Protein AF-A0A945VCP9-F1 (afdb_monomer)

Solvent-accessible surface area (backbone atoms only — not comparable to full-atom values): 5228 Å² total; per-residue (Å²): 108,50,78,50,72,48,72,64,101,57,91,78,54,58,67,59,53,50,53,53,50,43,54,35,20,75,46,94,31,52,77,38,32,43,72,37,77,67,95,74,57,78,74,77,36,59,78,34,62,33,61,31,33,35,33,54,82,66,42,46,59,48,98,86,52,44,34,34,46,31,31,42,45,24,79,61,45,7,48,54,49,49,53,53,55,50,48,28,61,76,67,74,100

Structure (mmCIF, N/CA/C/O backbone):
data_AF-A0A945VCP9-F1
#
_entry.id   AF-A0A945VCP9-F1
#
loop_
_atom_site.group_PDB
_atom_site.id
_atom_site.type_symbol
_atom_site.label_atom_id
_atom_site.label_alt_id
_atom_site.label_comp_id
_atom_site.label_asym_id
_atom_site.label_entity_id
_atom_site.label_seq_id
_atom_site.pdbx_PDB_ins_code
_atom_site.Cartn_x
_atom_site.Cartn_y
_atom_site.Cartn_z
_atom_site.occupancy
_atom_site.B_iso_or_equiv
_atom_site.auth_seq_id
_atom_site.auth_comp_id
_atom_site.auth_asym_id
_atom_site.auth_atom_id
_atom_site.pdbx_PDB_model_num
ATOM 1 N N . LEU A 1 1 ? -0.498 9.398 -1.394 1.00 94.12 1 LEU A N 1
ATOM 2 C CA . LEU A 1 1 ? -1.419 8.652 -0.509 1.00 94.12 1 LEU A CA 1
ATOM 3 C C . LEU A 1 1 ? -2.698 8.380 -1.270 1.00 94.12 1 LEU A C 1
ATOM 5 O O . LEU A 1 1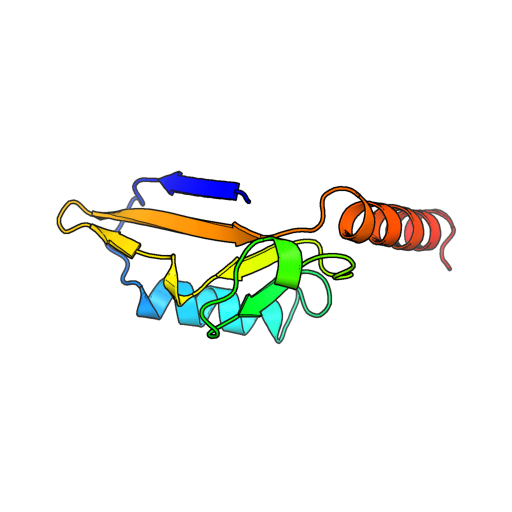 ? -3.208 9.289 -1.912 1.00 94.12 1 LEU A O 1
ATOM 9 N N . VAL A 1 2 ? -3.185 7.150 -1.190 1.00 97.56 2 VAL A N 1
ATOM 10 C CA . VAL A 1 2 ? -4.539 6.762 -1.583 1.00 97.56 2 VAL A CA 1
ATOM 11 C C . VAL A 1 2 ? -5.304 6.375 -0.323 1.00 97.56 2 VAL A C 1
ATOM 13 O O . VAL A 1 2 ? -4.771 5.694 0.555 1.00 97.56 2 VAL A O 1
ATOM 16 N N . ASP A 1 3 ? -6.551 6.822 -0.272 1.00 97.44 3 ASP A N 1
ATOM 17 C CA . ASP A 1 3 ? -7.545 6.471 0.731 1.00 97.44 3 ASP A CA 1
ATOM 18 C C . ASP A 1 3 ? -8.693 5.755 0.013 1.00 97.44 3 ASP A C 1
ATOM 20 O O . ASP A 1 3 ? -9.449 6.374 -0.740 1.00 97.44 3 ASP A O 1
ATOM 24 N N . LEU A 1 4 ? -8.763 4.434 0.173 1.00 98.06 4 LEU A N 1
ATOM 25 C CA . LEU A 1 4 ? -9.810 3.609 -0.414 1.00 98.06 4 LEU A CA 1
ATOM 26 C C . LEU A 1 4 ? -10.884 3.345 0.637 1.00 98.06 4 LEU A C 1
ATOM 28 O O . LEU A 1 4 ? -10.703 2.514 1.528 1.00 98.06 4 LEU A O 1
ATOM 32 N N . SER A 1 5 ? -12.019 4.021 0.486 1.00 97.75 5 SER A N 1
ATOM 33 C CA . SER A 1 5 ? -13.192 3.846 1.341 1.00 97.75 5 SER A CA 1
ATOM 34 C C . SER A 1 5 ? -14.286 3.055 0.618 1.00 97.75 5 SER A C 1
ATOM 36 O O . SER A 1 5 ? -14.695 3.432 -0.480 1.00 97.75 5 SER A O 1
ATOM 38 N N . TYR A 1 6 ? -14.763 1.957 1.212 1.00 97.81 6 TYR A N 1
ATOM 39 C CA . TYR A 1 6 ? -15.794 1.097 0.617 1.00 97.81 6 TYR A CA 1
ATOM 40 C C . TYR A 1 6 ? -16.637 0.363 1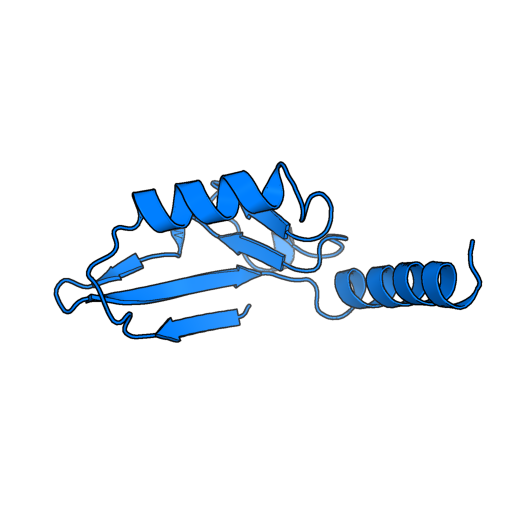.668 1.00 97.81 6 TYR A C 1
ATOM 42 O O . TYR A 1 6 ? -16.195 0.130 2.792 1.00 97.81 6 TYR A O 1
ATOM 50 N N . ILE A 1 7 ? -17.861 -0.023 1.293 1.00 97.75 7 ILE A N 1
ATOM 51 C CA . ILE A 1 7 ? -18.731 -0.878 2.110 1.00 97.75 7 ILE A CA 1
ATOM 52 C C . ILE A 1 7 ? -18.689 -2.297 1.519 1.00 97.75 7 ILE A C 1
ATOM 54 O O . ILE A 1 7 ? -19.140 -2.490 0.387 1.00 97.75 7 ILE A O 1
ATOM 58 N N . PRO A 1 8 ? -18.129 -3.291 2.226 1.00 96.31 8 PRO A N 1
ATOM 59 C CA . PRO A 1 8 ? -18.127 -4.678 1.779 1.00 96.31 8 PRO A CA 1
ATOM 60 C C . PRO A 1 8 ? -19.519 -5.319 1.885 1.00 96.31 8 PRO A C 1
ATOM 62 O O . PRO A 1 8 ? -20.332 -4.961 2.731 1.00 96.31 8 PRO A O 1
ATOM 65 N N . ASN A 1 9 ? -19.765 -6.356 1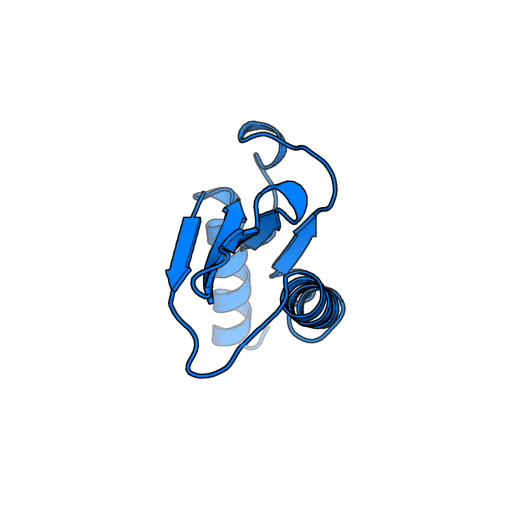.079 1.00 96.75 9 ASN A N 1
ATOM 66 C CA . ASN A 1 9 ? -21.010 -7.145 1.122 1.00 96.75 9 ASN A CA 1
ATOM 67 C C . ASN A 1 9 ? -21.146 -8.033 2.376 1.00 96.75 9 ASN A C 1
ATOM 69 O O . ASN A 1 9 ? -22.156 -8.712 2.549 1.00 96.75 9 ASN A O 1
ATOM 73 N N . ARG A 1 10 ? -20.115 -8.082 3.223 1.00 95.69 10 ARG A N 1
ATOM 74 C CA . ARG A 1 10 ? -20.092 -8.809 4.494 1.00 95.69 10 ARG A CA 1
ATOM 75 C C . ARG A 1 10 ? -19.295 -8.019 5.519 1.00 95.69 10 ARG A C 1
ATOM 77 O O . ARG A 1 10 ? -18.422 -7.244 5.143 1.00 95.69 10 ARG A O 1
ATOM 84 N N . SER A 1 11 ? -19.531 -8.286 6.795 1.00 95.62 11 SER A N 1
ATOM 85 C CA . SER A 1 11 ? -18.692 -7.757 7.867 1.00 95.62 11 SER A CA 1
ATOM 86 C C . SER A 1 11 ? -17.240 -8.223 7.709 1.00 95.62 11 SER A C 1
ATOM 88 O O . SER A 1 11 ? -16.978 -9.383 7.371 1.00 95.62 11 SER A O 1
ATOM 90 N N . VAL A 1 12 ? -16.314 -7.301 7.956 1.00 96.56 12 VAL A N 1
ATOM 91 C CA . VAL A 1 12 ? -14.863 -7.518 7.973 1.00 96.56 12 VAL A CA 1
ATOM 92 C C . VAL A 1 12 ? -14.285 -6.787 9.179 1.00 96.56 12 VAL A C 1
ATOM 94 O O . VAL A 1 12 ? -14.843 -5.776 9.608 1.00 96.56 12 VAL A O 1
ATOM 97 N N . SER A 1 13 ? -13.177 -7.285 9.718 1.00 96.31 13 SER A N 1
ATOM 98 C CA . SER A 1 13 ? -12.431 -6.612 10.782 1.00 96.31 13 SER A CA 1
ATOM 99 C C . SER A 1 13 ? -11.106 -6.059 10.254 1.00 96.31 13 SER A C 1
ATOM 101 O O . SER A 1 13 ? -10.651 -6.441 9.171 1.00 96.31 13 SER A O 1
ATOM 103 N N . VAL A 1 14 ? -10.476 -5.162 11.017 1.00 96.75 14 VAL A N 1
ATOM 104 C CA . VAL A 1 14 ? -9.141 -4.639 10.676 1.00 96.75 14 VAL A CA 1
ATOM 105 C C . VAL A 1 14 ? -8.119 -5.777 10.647 1.00 96.75 14 VAL A C 1
ATOM 107 O O . VAL A 1 14 ? -7.307 -5.839 9.734 1.00 96.75 14 VAL A O 1
ATOM 110 N N . GLU A 1 15 ? -8.218 -6.741 11.563 1.00 97.38 15 GLU A N 1
ATOM 111 C CA . GLU A 1 15 ? -7.316 -7.896 11.636 1.00 97.38 15 GLU A CA 1
ATOM 112 C C . GLU A 1 15 ? -7.410 -8.778 10.386 1.00 97.38 15 GLU A C 1
ATOM 114 O O . GLU A 1 15 ? -6.403 -9.310 9.920 1.00 97.38 15 GLU A O 1
ATOM 119 N N . GLU A 1 16 ? -8.610 -8.928 9.816 1.00 97.31 16 GLU A N 1
ATOM 120 C CA . GLU A 1 16 ? -8.810 -9.691 8.583 1.00 97.31 16 GLU A CA 1
ATOM 121 C C . GLU A 1 16 ? -8.184 -8.985 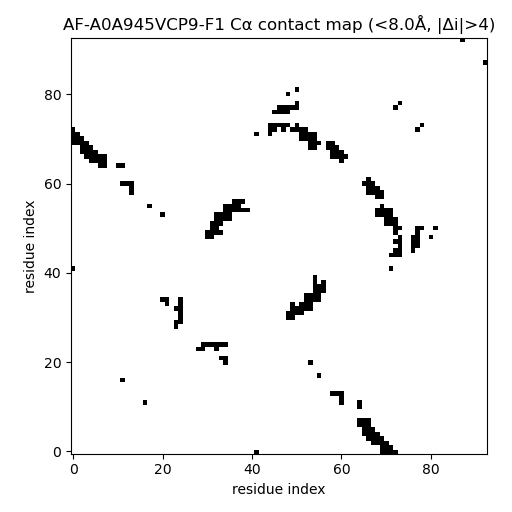7.367 1.00 97.31 16 GLU A C 1
ATOM 123 O O . GLU A 1 16 ? -7.557 -9.628 6.515 1.00 97.31 16 GLU A O 1
ATOM 128 N N . ILE A 1 17 ? -8.320 -7.656 7.304 1.00 97.50 17 ILE A N 1
ATOM 129 C CA . ILE A 1 17 ? -7.690 -6.814 6.280 1.00 97.50 17 ILE A CA 1
ATOM 130 C C . ILE A 1 17 ? -6.166 -6.889 6.414 1.00 97.50 17 ILE A C 1
ATOM 132 O O .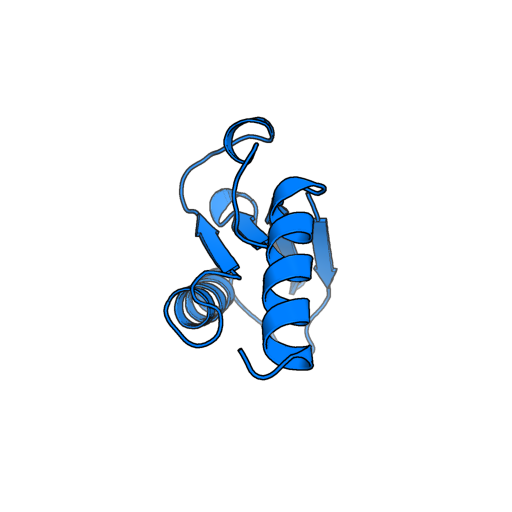 ILE A 1 17 ? -5.476 -7.147 5.425 1.00 97.50 17 ILE A O 1
ATOM 136 N N . ASP A 1 18 ? -5.655 -6.741 7.637 1.00 98.12 18 ASP A N 1
ATOM 137 C CA . ASP A 1 18 ? -4.231 -6.800 7.953 1.00 98.12 18 ASP A CA 1
ATOM 138 C C . ASP A 1 18 ? -3.633 -8.151 7.558 1.00 98.12 18 ASP A C 1
ATOM 140 O O . ASP A 1 18 ? -2.629 -8.204 6.846 1.00 98.12 18 ASP A O 1
ATOM 144 N N . ALA A 1 19 ? -4.277 -9.255 7.946 1.00 98.31 19 ALA A N 1
ATOM 145 C CA . ALA A 1 19 ? -3.835 -10.598 7.587 1.00 98.31 19 ALA A CA 1
ATOM 146 C C . ALA A 1 19 ? -3.800 -10.801 6.063 1.00 98.31 19 ALA A C 1
ATOM 148 O O . ALA A 1 19 ? -2.837 -11.358 5.531 1.00 98.31 19 ALA A O 1
ATOM 149 N N . SER A 1 20 ? -4.820 -10.312 5.351 1.00 97.69 20 SER A N 1
ATOM 150 C CA . SER A 1 20 ? -4.915 -10.432 3.892 1.00 97.69 20 SER A CA 1
ATOM 151 C C . SER A 1 20 ? -3.819 -9.641 3.173 1.00 97.69 20 SER A C 1
ATOM 153 O O . SER A 1 20 ? -3.184 -10.156 2.248 1.00 97.69 20 SER A O 1
ATOM 155 N N . LEU A 1 21 ? -3.576 -8.396 3.594 1.00 98.12 21 LEU A N 1
ATOM 156 C CA . LEU A 1 21 ? -2.567 -7.529 2.985 1.00 98.12 21 LEU A CA 1
ATOM 157 C C . LEU A 1 21 ? -1.147 -7.972 3.336 1.00 98.12 21 LEU A C 1
ATOM 159 O O . LEU A 1 21 ? -0.292 -7.959 2.453 1.00 98.12 21 LEU A O 1
ATOM 163 N N . LYS A 1 22 ? -0.916 -8.455 4.562 1.00 98.38 22 LYS A N 1
ATOM 164 C CA . LYS A 1 22 ? 0.368 -9.032 4.972 1.00 98.38 22 LYS A CA 1
ATOM 165 C C . LYS A 1 22 ? 0.706 -10.296 4.179 1.00 98.38 22 LYS A C 1
ATOM 167 O O . LYS A 1 22 ? 1.803 -10.422 3.640 1.00 98.38 22 LYS A O 1
ATOM 172 N N . ALA A 1 23 ? -0.256 -11.207 4.026 1.00 98.56 23 ALA A N 1
ATOM 173 C CA . ALA A 1 23 ? -0.060 -12.406 3.213 1.00 98.56 23 ALA A CA 1
ATOM 174 C C . ALA A 1 23 ? 0.223 -12.061 1.738 1.00 98.56 23 ALA A C 1
ATOM 176 O O . ALA A 1 23 ? 1.047 -12.705 1.087 1.00 98.56 23 ALA A O 1
ATOM 177 N N . ALA A 1 24 ? -0.434 -11.028 1.196 1.00 98.50 24 ALA A N 1
ATOM 178 C CA . ALA A 1 24 ? -0.173 -10.562 -0.162 1.00 98.50 24 ALA A CA 1
ATOM 179 C C . ALA A 1 24 ? 1.227 -9.942 -0.308 1.00 98.50 24 ALA A C 1
ATOM 181 O O . ALA A 1 24 ? 1.911 -10.272 -1.281 1.00 98.50 24 ALA A O 1
ATOM 182 N N . SER A 1 25 ? 1.652 -9.096 0.640 1.00 98.44 25 SER A N 1
ATOM 183 C CA . SER A 1 25 ? 2.972 -8.449 0.627 1.00 98.44 25 SER A CA 1
ATOM 184 C C . SER A 1 25 ? 4.118 -9.444 0.782 1.00 98.44 25 SER A C 1
ATOM 186 O O . SER A 1 25 ? 5.149 -9.294 0.142 1.00 98.44 25 SER A O 1
ATOM 188 N N . GLU A 1 26 ? 3.948 -10.484 1.599 1.00 98.00 26 GLU A N 1
ATOM 189 C CA . GLU A 1 26 ? 4.981 -11.511 1.805 1.00 98.00 26 GLU A CA 1
ATOM 190 C C . GLU A 1 26 ? 4.970 -12.583 0.697 1.00 98.00 26 GLU A C 1
ATOM 192 O O . GLU A 1 26 ? 5.965 -13.278 0.490 1.00 98.00 26 GLU A O 1
ATOM 197 N N . GLY A 1 27 ? 3.860 -12.704 -0.037 1.00 98.19 27 GLY A N 1
ATOM 198 C CA . GLY A 1 27 ? 3.654 -13.696 -1.089 1.00 98.19 27 GLY A CA 1
ATOM 199 C C . GLY A 1 27 ? 3.656 -13.101 -2.497 1.00 98.19 27 GLY A C 1
ATOM 200 O O . GLY A 1 27 ? 4.653 -12.577 -2.987 1.00 98.19 27 GLY A O 1
ATOM 201 N N . ARG A 1 28 ? 2.515 -13.222 -3.189 1.00 97.56 28 ARG A N 1
ATOM 202 C CA . ARG A 1 28 ? 2.386 -12.936 -4.633 1.00 97.56 28 ARG A CA 1
ATOM 203 C C . ARG A 1 28 ? 2.681 -11.485 -5.038 1.00 97.56 28 ARG A C 1
ATOM 205 O O . ARG A 1 28 ? 2.800 -11.221 -6.229 1.00 97.56 28 ARG A O 1
ATOM 212 N N . MET A 1 29 ? 2.698 -10.547 -4.089 1.00 98.19 29 MET A N 1
ATOM 213 C CA . MET A 1 29 ? 2.958 -9.123 -4.334 1.00 98.19 29 MET A CA 1
ATOM 214 C C . MET A 1 29 ? 4.255 -8.639 -3.678 1.00 98.19 29 MET A C 1
ATOM 216 O O . MET A 1 29 ? 4.445 -7.430 -3.553 1.00 98.19 29 MET A O 1
ATOM 220 N N . ASN A 1 30 ? 5.146 -9.548 -3.276 1.00 97.44 30 ASN A N 1
ATOM 221 C CA . ASN A 1 30 ? 6.444 -9.185 -2.715 1.00 97.44 30 ASN A CA 1
ATOM 222 C C . ASN A 1 30 ? 7.229 -8.273 -3.677 1.00 97.44 30 ASN A C 1
ATOM 224 O O . ASN A 1 30 ? 7.293 -8.525 -4.881 1.00 97.44 30 ASN A O 1
ATOM 228 N N . GLY A 1 31 ? 7.754 -7.166 -3.148 1.00 95.81 31 GLY A N 1
ATOM 229 C CA . GLY A 1 31 ? 8.428 -6.107 -3.907 1.00 95.81 31 GLY A CA 1
ATOM 230 C C . GLY A 1 31 ? 7.492 -5.097 -4.587 1.00 95.81 31 GLY A C 1
ATOM 231 O O . GLY A 1 31 ? 7.958 -4.063 -5.067 1.00 95.81 31 GLY A O 1
ATOM 232 N N . ILE A 1 32 ? 6.179 -5.351 -4.609 1.00 98.31 32 ILE A N 1
ATOM 233 C CA . ILE A 1 32 ? 5.159 -4.456 -5.183 1.00 98.31 32 ILE A CA 1
ATOM 234 C C . ILE A 1 32 ? 4.300 -3.822 -4.085 1.00 98.31 32 ILE A C 1
ATOM 236 O O . ILE A 1 32 ? 4.061 -2.612 -4.126 1.00 98.31 32 ILE A O 1
ATOM 240 N N . LEU A 1 33 ? 3.853 -4.631 -3.119 1.00 98.56 33 LEU A N 1
ATOM 241 C CA . LEU A 1 33 ? 3.090 -4.229 -1.939 1.00 98.56 33 LEU A CA 1
ATOM 242 C C . LEU A 1 33 ? 3.943 -4.431 -0.683 1.00 98.56 33 LEU A C 1
ATOM 244 O O . LEU A 1 33 ? 4.390 -5.547 -0.431 1.00 98.56 33 LEU A O 1
ATOM 248 N N . ASN A 1 34 ? 4.081 -3.388 0.130 1.00 98.00 34 ASN A N 1
ATOM 249 C CA . ASN A 1 34 ? 4.686 -3.453 1.460 1.00 98.00 34 ASN A CA 1
ATOM 250 C C . ASN A 1 34 ? 3.615 -3.347 2.549 1.00 98.00 34 ASN A C 1
ATOM 252 O O . ASN A 1 34 ? 2.602 -2.670 2.363 1.00 98.00 34 ASN A O 1
ATOM 256 N N . PHE A 1 35 ? 3.864 -3.983 3.693 1.00 98.06 35 PHE A N 1
ATOM 257 C CA . PHE A 1 35 ? 3.026 -3.910 4.889 1.00 98.06 35 PHE A CA 1
ATOM 258 C C . PHE A 1 35 ? 3.763 -3.124 5.977 1.00 98.06 35 PHE A C 1
ATOM 260 O O . PHE A 1 35 ? 4.759 -3.602 6.512 1.00 98.06 35 PHE A O 1
ATOM 267 N N . GLU A 1 36 ? 3.284 -1.923 6.296 1.00 96.88 36 GLU A N 1
ATOM 268 C CA . GLU A 1 36 ? 3.964 -0.996 7.205 1.00 96.88 36 GLU A CA 1
ATOM 269 C C . GLU A 1 36 ? 3.168 -0.810 8.496 1.00 96.88 36 GLU A C 1
ATOM 271 O O . GLU A 1 36 ? 2.030 -0.339 8.479 1.00 9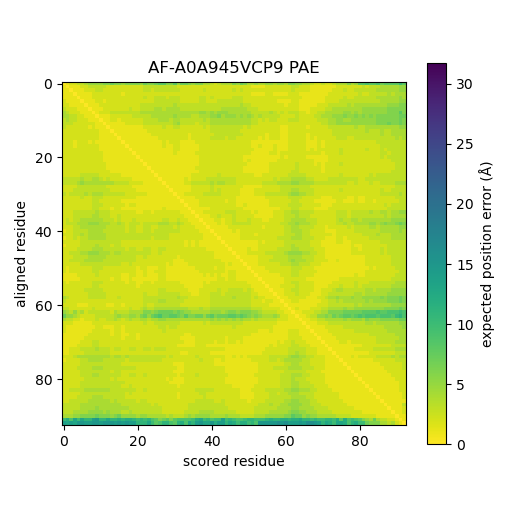6.88 36 GLU A O 1
ATOM 276 N N . THR A 1 37 ? 3.792 -1.147 9.624 1.00 97.00 37 THR A N 1
ATOM 277 C CA . THR A 1 37 ? 3.219 -0.989 10.974 1.00 97.00 37 THR A CA 1
ATOM 278 C C . THR A 1 37 ? 3.717 0.258 11.696 1.00 97.00 37 THR A C 1
ATOM 280 O O . THR A 1 37 ? 3.210 0.611 12.757 1.00 97.00 37 THR A O 1
ATOM 283 N N . GLU A 1 38 ? 4.743 0.914 11.159 1.00 96.69 38 GLU A N 1
ATOM 284 C CA . GLU A 1 38 ? 5.319 2.115 11.756 1.00 96.69 38 GLU A CA 1
ATOM 285 C C . GLU A 1 38 ? 4.448 3.353 11.467 1.00 96.69 38 GLU A C 1
ATOM 287 O O . GLU A 1 38 ? 3.897 3.479 10.368 1.00 96.69 38 GLU A O 1
ATOM 292 N N . PRO A 1 39 ? 4.330 4.304 12.413 1.00 94.50 39 PRO A N 1
ATOM 293 C CA . PRO A 1 39 ? 3.571 5.541 12.232 1.00 94.50 39 PRO A CA 1
ATOM 294 C C . PRO A 1 39 ? 4.343 6.551 11.361 1.00 94.50 39 PRO A C 1
ATOM 296 O O . PRO A 1 39 ? 4.801 7.588 11.838 1.00 94.50 39 PRO A O 1
ATOM 299 N N . LYS A 1 40 ? 4.499 6.222 10.078 1.00 95.44 40 LYS A N 1
ATOM 300 C CA . LYS A 1 40 ? 5.230 7.008 9.075 1.00 95.44 40 LYS A CA 1
ATOM 301 C C . LYS A 1 40 ? 4.393 8.151 8.493 1.00 95.44 40 LYS A C 1
ATOM 303 O O . LYS A 1 40 ? 3.157 8.131 8.506 1.00 95.44 40 LYS A O 1
ATOM 308 N N . VAL A 1 41 ? 5.087 9.135 7.932 1.00 96.31 41 VAL A N 1
ATOM 309 C CA . VAL A 1 41 ? 4.536 10.280 7.196 1.00 96.31 41 VAL A CA 1
ATOM 310 C C . VAL A 1 41 ? 5.035 10.288 5.748 1.00 96.31 41 VAL A C 1
ATOM 312 O O . VAL A 1 41 ? 5.821 9.444 5.333 1.00 96.31 41 VAL A O 1
ATOM 315 N N . SER A 1 42 ? 4.567 11.244 4.942 1.00 96.62 42 SER A N 1
ATOM 316 C CA . SER A 1 42 ? 4.785 11.254 3.489 1.00 96.62 42 SER A CA 1
ATOM 317 C C . SER A 1 42 ? 6.251 11.134 3.057 1.00 96.62 42 SER A C 1
ATOM 319 O O . SER A 1 42 ? 6.538 10.388 2.123 1.00 96.62 42 SER A O 1
ATOM 321 N N . ILE A 1 43 ? 7.168 11.850 3.715 1.00 97.88 43 ILE A N 1
ATOM 322 C CA . ILE A 1 43 ? 8.586 11.885 3.327 1.00 97.88 43 ILE A CA 1
ATOM 323 C C . ILE A 1 43 ? 9.303 10.554 3.578 1.00 97.88 43 ILE A C 1
ATOM 325 O O . ILE A 1 43 ? 10.254 10.248 2.867 1.00 97.88 43 ILE A O 1
ATOM 329 N N . ASP A 1 44 ? 8.811 9.731 4.507 1.00 97.88 44 ASP A N 1
ATOM 330 C CA . ASP A 1 44 ? 9.393 8.415 4.801 1.00 97.88 44 ASP A CA 1
ATOM 331 C C . ASP A 1 44 ? 9.229 7.438 3.626 1.00 97.88 44 ASP A C 1
ATOM 333 O O . ASP A 1 44 ? 9.939 6.440 3.536 1.00 97.88 44 ASP A O 1
ATOM 337 N N . TYR A 1 45 ? 8.301 7.732 2.708 1.00 97.25 45 TYR A N 1
ATOM 338 C CA . TYR A 1 45 ? 8.058 6.947 1.498 1.00 97.25 45 TYR A CA 1
ATOM 339 C C . TYR A 1 45 ? 8.799 7.474 0.269 1.00 97.25 45 TYR A C 1
ATOM 341 O O . TYR A 1 45 ? 8.716 6.851 -0.794 1.00 97.25 45 TYR A O 1
ATOM 349 N N . ASN A 1 46 ? 9.505 8.601 0.388 1.00 98.00 46 ASN A N 1
ATOM 350 C CA . ASN A 1 46 ? 10.285 9.153 -0.710 1.00 98.00 46 ASN A CA 1
ATOM 351 C C . ASN A 1 46 ? 11.327 8.130 -1.170 1.00 98.00 46 ASN A C 1
ATOM 353 O O . ASN A 1 46 ? 12.042 7.544 -0.358 1.00 98.00 46 ASN A O 1
ATOM 357 N N . HIS A 1 47 ? 11.408 7.921 -2.479 1.00 97.50 47 HIS A N 1
ATOM 358 C CA . HIS A 1 47 ? 12.319 6.970 -3.103 1.00 97.50 47 HIS A CA 1
ATOM 359 C C . HIS A 1 47 ? 12.081 5.492 -2.735 1.00 97.50 47 HIS A C 1
ATOM 361 O O . HIS A 1 47 ? 12.943 4.638 -2.968 1.00 97.50 47 HIS A O 1
ATOM 367 N N . THR A 1 48 ? 10.902 5.146 -2.207 1.00 97.56 48 THR A N 1
ATOM 368 C CA . THR A 1 48 ? 10.502 3.738 -2.057 1.00 97.56 48 THR A CA 1
ATOM 369 C C . THR A 1 48 ? 10.199 3.122 -3.422 1.00 97.56 48 THR A C 1
ATOM 371 O O . THR A 1 48 ? 9.555 3.728 -4.277 1.00 97.56 48 THR A O 1
ATOM 374 N N . THR A 1 49 ? 10.703 1.911 -3.663 1.00 98.06 49 THR A N 1
ATOM 375 C CA . THR A 1 49 ? 10.588 1.236 -4.968 1.00 98.06 49 THR A CA 1
ATOM 376 C C . THR A 1 49 ? 9.278 0.475 -5.143 1.00 98.06 49 THR A C 1
ATOM 378 O O . THR A 1 49 ? 8.911 0.143 -6.269 1.00 98.06 49 THR A O 1
ATOM 381 N N . SER A 1 50 ? 8.570 0.181 -4.055 1.00 98.00 50 SER A N 1
ATOM 382 C CA . SER A 1 50 ? 7.265 -0.481 -4.049 1.00 98.00 50 SER A CA 1
ATOM 383 C C . SER A 1 50 ? 6.181 0.415 -4.645 1.00 98.00 50 SER A C 1
ATOM 385 O O . SER A 1 50 ? 6.192 1.634 -4.489 1.00 98.00 50 SER A O 1
ATOM 387 N N . SER A 1 51 ? 5.191 -0.192 -5.293 1.00 98.44 51 SER A N 1
ATOM 388 C CA . SER A 1 51 ? 4.057 0.542 -5.869 1.00 98.44 51 SER A CA 1
ATOM 389 C C . SER A 1 51 ? 3.002 0.928 -4.838 1.00 98.44 51 SER A C 1
ATOM 391 O O . SER A 1 51 ? 2.216 1.837 -5.082 1.00 98.44 51 SER A O 1
ATOM 393 N N . SER A 1 52 ? 2.959 0.232 -3.704 1.00 98.31 52 SER A N 1
ATOM 394 C CA . SER A 1 52 ? 1.999 0.477 -2.636 1.00 98.31 52 SER A CA 1
ATOM 395 C C . SER A 1 52 ? 2.615 0.075 -1.300 1.00 98.31 52 SER A C 1
ATOM 397 O O . SER A 1 52 ? 3.143 -1.021 -1.155 1.00 98.31 52 SER A O 1
ATOM 399 N N . ASN A 1 53 ? 2.553 0.970 -0.321 1.00 98.25 53 ASN A N 1
ATOM 400 C CA . ASN A 1 53 ? 2.955 0.723 1.058 1.00 98.25 53 ASN A CA 1
ATOM 401 C C . ASN A 1 53 ? 1.700 0.842 1.918 1.00 98.25 53 ASN A C 1
ATOM 403 O O . ASN A 1 53 ? 1.182 1.946 2.104 1.00 98.25 53 ASN A O 1
ATOM 407 N N . TYR A 1 54 ? 1.129 -0.279 2.340 1.00 98.38 54 TYR A N 1
ATOM 408 C CA . TYR A 1 54 ? -0.054 -0.301 3.191 1.00 98.38 54 TYR A CA 1
ATOM 409 C C . TYR A 1 54 ? 0.285 0.281 4.563 1.00 98.38 54 TYR A C 1
ATOM 411 O O . TYR A 1 54 ? 1.184 -0.223 5.230 1.00 98.38 54 TYR A O 1
ATOM 419 N N . ALA A 1 55 ? -0.429 1.329 4.976 1.00 97.62 55 ALA A N 1
ATOM 420 C CA . ALA A 1 55 ? -0.252 1.951 6.282 1.00 97.62 55 ALA A CA 1
ATOM 421 C C . ALA A 1 55 ? -1.249 1.346 7.273 1.00 97.62 55 ALA A C 1
ATOM 423 O O . ALA A 1 55 ? -2.369 1.845 7.425 1.00 97.62 55 ALA A O 1
ATOM 424 N N . GLN A 1 56 ? -0.822 0.284 7.956 1.00 97.25 56 GLN A N 1
ATOM 425 C CA . GLN A 1 56 ? -1.633 -0.421 8.947 1.00 97.25 56 GLN A CA 1
ATOM 426 C C . GLN A 1 56 ? -2.205 0.526 10.022 1.00 97.25 56 GLN A C 1
ATOM 428 O O . GLN A 1 56 ? -3.417 0.490 10.235 1.00 97.25 56 GLN A O 1
ATOM 433 N N . PRO A 1 57 ? -1.432 1.475 10.599 1.00 96.12 57 PRO A N 1
ATOM 434 C CA . PRO A 1 57 ? -1.951 2.375 11.635 1.00 96.12 57 PRO A CA 1
ATOM 435 C C . PRO A 1 57 ? -3.036 3.352 11.158 1.00 96.12 57 PRO A C 1
ATOM 437 O O . PRO A 1 57 ? -3.679 4.002 11.978 1.00 96.12 57 PRO A O 1
ATOM 440 N N . GLN A 1 58 ? -3.203 3.520 9.842 1.00 95.19 58 GLN A N 1
ATOM 441 C CA . GLN A 1 58 ? -4.148 4.470 9.243 1.00 95.19 58 GLN A CA 1
ATOM 442 C C . GLN A 1 58 ? -5.398 3.778 8.673 1.00 95.19 58 GLN A C 1
ATOM 444 O O . GLN A 1 58 ? -6.308 4.462 8.197 1.00 95.19 58 GLN A O 1
ATOM 449 N N . THR A 1 59 ? -5.449 2.444 8.725 1.00 94.50 59 THR A N 1
ATOM 450 C CA . THR A 1 59 ? -6.576 1.646 8.238 1.00 94.50 59 THR A CA 1
ATOM 451 C C . THR A 1 59 ? -7.582 1.400 9.349 1.00 94.50 59 THR A C 1
ATOM 453 O O . THR A 1 59 ? -7.220 1.124 10.489 1.00 94.50 59 THR A O 1
ATOM 456 N N . ALA A 1 60 ? -8.865 1.535 9.020 1.00 97.00 60 ALA A N 1
ATOM 457 C CA . ALA A 1 60 ? -9.941 1.448 9.996 1.00 97.00 60 ALA A CA 1
ATOM 458 C C . ALA A 1 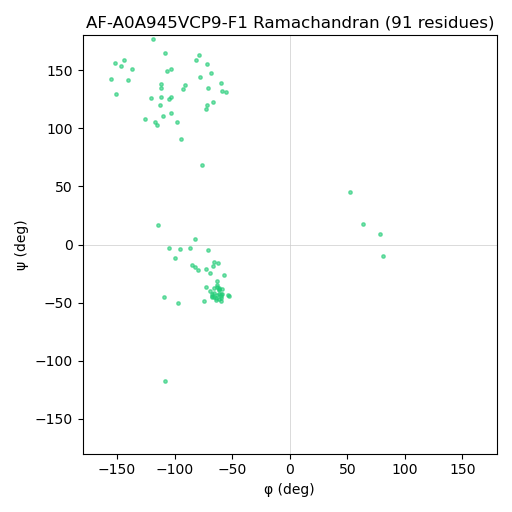60 ? -11.206 0.838 9.392 1.00 97.00 60 ALA A C 1
ATOM 460 O O . ALA A 1 60 ? -11.477 0.960 8.195 1.00 97.00 60 ALA A O 1
ATOM 461 N N . VAL A 1 61 ? -12.011 0.232 10.260 1.00 97.31 61 VAL A N 1
ATOM 462 C CA . VAL A 1 61 ? -13.390 -0.163 9.975 1.00 97.31 61 VAL A CA 1
ATOM 463 C C . VAL A 1 61 ? -14.277 0.566 10.977 1.00 97.31 61 VAL A C 1
ATOM 465 O O . VAL A 1 61 ? -14.018 0.513 12.177 1.00 97.31 61 VAL A O 1
ATOM 468 N N . THR A 1 62 ? -15.280 1.298 10.496 1.00 95.50 62 THR A N 1
ATOM 469 C CA . THR A 1 62 ? -16.231 1.994 11.377 1.00 95.50 62 THR A CA 1
ATOM 470 C C . THR A 1 62 ? -17.280 1.028 11.926 1.00 95.50 62 THR A C 1
ATOM 472 O O . THR A 1 62 ? -17.529 -0.023 11.336 1.00 95.50 62 THR A O 1
ATOM 475 N N . ASP A 1 63 ? -17.985 1.422 12.990 1.00 90.50 63 ASP A N 1
ATOM 476 C CA . ASP A 1 63 ? -19.106 0.643 13.548 1.00 90.50 63 ASP A CA 1
ATOM 477 C C . ASP A 1 63 ? -20.216 0.361 12.516 1.00 90.50 63 ASP A C 1
ATOM 479 O O . ASP A 1 63 ? -20.928 -0.636 12.606 1.00 90.50 63 ASP A O 1
ATOM 483 N N . GLY A 1 64 ? -20.350 1.225 11.502 1.00 91.00 64 GLY A N 1
ATOM 484 C CA . GLY A 1 64 ? -21.283 1.060 10.383 1.00 91.00 64 GLY A CA 1
ATOM 485 C C . GLY A 1 64 ? -20.774 0.153 9.255 1.00 91.00 64 GLY A C 1
ATOM 486 O O . GLY A 1 64 ? -21.430 0.059 8.220 1.00 91.00 64 GLY A O 1
ATOM 487 N N . GLY A 1 65 ? -19.605 -0.475 9.413 1.00 94.88 65 GLY A N 1
ATOM 488 C CA . GLY A 1 65 ? -19.002 -1.376 8.428 1.00 94.88 65 GLY A CA 1
ATOM 489 C C . GLY A 1 65 ? -18.310 -0.681 7.251 1.00 94.88 65 GLY A C 1
ATOM 490 O O . GLY A 1 65 ? -17.931 -1.358 6.298 1.00 94.88 65 GLY A O 1
ATOM 491 N N . LEU A 1 66 ? -18.129 0.647 7.288 1.00 97.50 66 LEU A N 1
ATOM 492 C CA . LEU A 1 66 ? -17.332 1.346 6.276 1.00 97.50 66 LEU A CA 1
ATOM 493 C C . LEU A 1 66 ? -15.856 1.015 6.499 1.00 97.50 66 LEU A C 1
ATOM 495 O O . LEU A 1 66 ? -15.298 1.325 7.552 1.00 97.50 66 LEU A O 1
ATOM 499 N N . VAL A 1 67 ? -15.231 0.420 5.491 1.00 98.19 67 VAL A N 1
ATOM 500 C CA . VAL A 1 67 ? -13.807 0.101 5.485 1.00 98.19 67 VAL A CA 1
ATOM 501 C C . VAL A 1 67 ? -13.044 1.246 4.843 1.00 98.19 67 VAL A C 1
ATOM 503 O O . VAL A 1 67 ? -13.418 1.703 3.765 1.00 98.19 67 VAL A O 1
ATOM 506 N N . ARG A 1 68 ? -11.947 1.661 5.474 1.00 97.94 68 ARG A N 1
ATOM 507 C CA . ARG A 1 68 ? -11.012 2.666 4.973 1.00 97.94 68 ARG A CA 1
ATOM 508 C C . ARG A 1 68 ? -9.603 2.088 4.961 1.00 97.94 68 ARG A C 1
ATOM 510 O O . ARG A 1 68 ? -9.016 1.921 6.025 1.00 97.94 68 ARG A O 1
ATOM 517 N N . VAL A 1 69 ? -9.065 1.805 3.777 1.00 98.06 69 VAL A N 1
ATOM 518 C CA . VAL A 1 69 ? -7.700 1.290 3.574 1.00 98.06 69 VAL A CA 1
ATOM 519 C C . VAL A 1 69 ? -6.798 2.411 3.084 1.00 98.06 69 VAL A C 1
ATOM 521 O O . VAL A 1 69 ? -7.091 3.053 2.073 1.00 98.06 69 VAL A O 1
ATOM 524 N N . VAL A 1 70 ? -5.676 2.617 3.771 1.00 98.00 70 VAL A N 1
ATOM 525 C CA . VAL A 1 70 ? -4.722 3.676 3.435 1.00 98.00 70 VAL A CA 1
ATOM 526 C C . VAL A 1 70 ? -3.417 3.092 2.911 1.00 98.00 70 VAL A C 1
ATOM 528 O O . VAL A 1 70 ? -2.843 2.169 3.491 1.00 98.00 70 VAL A O 1
ATOM 531 N N . SER A 1 71 ? -2.915 3.666 1.816 1.00 98.00 71 SER A N 1
ATOM 532 C CA . SER A 1 71 ? -1.604 3.316 1.279 1.00 98.00 71 SER A CA 1
ATOM 533 C C . SER A 1 71 ? -0.824 4.523 0.764 1.00 98.00 71 SER A C 1
ATOM 535 O O . SER A 1 71 ? -1.366 5.442 0.140 1.00 98.00 71 SER A O 1
ATOM 537 N N . TRP A 1 72 ? 0.483 4.504 1.004 1.00 98.31 72 TRP A N 1
ATOM 538 C CA . TRP A 1 72 ? 1.438 5.479 0.497 1.00 98.31 72 TRP A CA 1
ATOM 539 C C . TRP A 1 72 ? 2.240 4.922 -0.669 1.00 98.31 72 TRP A C 1
ATOM 541 O O . TRP A 1 72 ? 2.504 3.726 -0.765 1.00 98.31 72 TRP A O 1
ATOM 551 N N . TYR A 1 73 ? 2.656 5.814 -1.553 1.00 97.88 73 TYR A N 1
ATOM 552 C CA . TYR A 1 73 ? 3.518 5.490 -2.674 1.00 97.88 73 TYR A CA 1
ATOM 553 C C . TYR A 1 73 ? 4.270 6.750 -3.071 1.00 97.88 73 TYR A C 1
ATOM 555 O O . TYR A 1 73 ? 3.713 7.855 -3.032 1.00 97.88 73 TYR A O 1
ATOM 563 N N . ASP A 1 74 ? 5.526 6.566 -3.454 1.00 98.19 74 ASP A N 1
ATOM 564 C CA . ASP A 1 74 ? 6.214 7.549 -4.267 1.00 98.19 74 ASP A CA 1
ATOM 565 C C . ASP A 1 74 ? 5.626 7.472 -5.681 1.00 98.19 74 ASP A C 1
ATOM 567 O O . ASP A 1 74 ? 5.677 6.431 -6.344 1.00 98.19 74 ASP A O 1
ATOM 571 N N . ASN A 1 75 ? 4.997 8.562 -6.111 1.00 95.44 75 ASN A N 1
ATOM 572 C CA . ASN A 1 75 ? 4.274 8.613 -7.377 1.00 95.44 75 ASN A CA 1
ATOM 573 C C . ASN A 1 75 ? 5.206 8.636 -8.596 1.00 95.44 75 ASN A C 1
ATOM 575 O O . ASN A 1 75 ? 4.782 8.223 -9.674 1.00 95.44 75 ASN A O 1
ATOM 579 N N . GLU A 1 76 ? 6.467 9.032 -8.419 1.00 98.31 76 GLU A N 1
ATOM 580 C CA . GLU A 1 76 ? 7.468 9.047 -9.483 1.00 98.31 76 GLU A CA 1
ATOM 581 C C . GLU A 1 76 ? 8.329 7.784 -9.422 1.00 98.31 76 GLU A C 1
ATOM 583 O O . GLU A 1 76 ? 8.487 7.075 -10.422 1.00 98.31 76 GLU A O 1
ATOM 588 N N . TRP A 1 77 ? 8.864 7.465 -8.241 1.00 98.50 77 TRP A N 1
ATOM 589 C CA 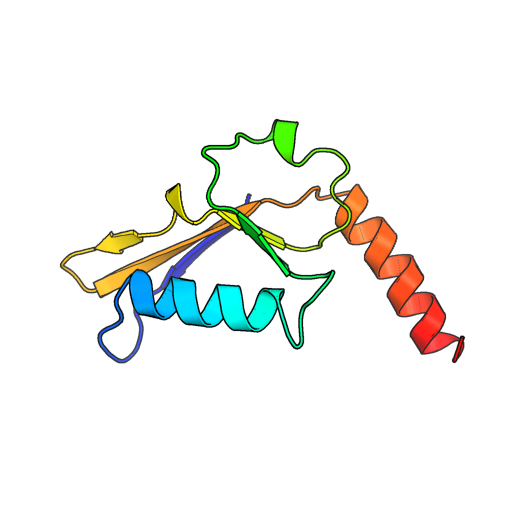. TRP A 1 77 ? 9.890 6.437 -8.107 1.00 98.50 77 TRP A CA 1
ATOM 590 C C . TRP A 1 77 ? 9.326 5.026 -8.235 1.00 98.50 77 TRP A C 1
ATOM 592 O O . TRP A 1 77 ? 9.825 4.227 -9.034 1.00 98.50 77 TRP A O 1
ATOM 602 N N . GLY A 1 78 ? 8.240 4.723 -7.520 1.00 97.81 78 GLY A N 1
ATOM 603 C CA . GLY A 1 78 ? 7.585 3.420 -7.606 1.00 97.81 78 GLY A CA 1
ATOM 604 C C . GLY A 1 78 ? 7.118 3.124 -9.033 1.00 97.81 78 GLY A C 1
ATOM 605 O O . GLY A 1 78 ? 7.343 2.028 -9.548 1.00 97.81 78 GLY A O 1
ATOM 606 N N . PHE A 1 79 ? 6.543 4.120 -9.716 1.00 98.38 79 PHE A N 1
ATOM 607 C CA . PHE A 1 79 ? 6.099 3.981 -11.104 1.00 98.38 79 PHE A CA 1
ATOM 608 C C . PHE A 1 79 ? 7.265 3.806 -12.089 1.00 98.38 79 PHE A C 1
ATOM 610 O O . PHE A 1 79 ? 7.211 2.927 -12.948 1.00 98.38 79 PHE A O 1
ATOM 617 N N . SER A 1 80 ? 8.351 4.567 -11.930 1.00 98.44 80 SER A N 1
ATOM 618 C CA . SER A 1 80 ? 9.549 4.439 -12.775 1.00 98.44 80 SER A CA 1
ATOM 619 C C . SER A 1 80 ? 10.159 3.035 -12.708 1.00 98.44 80 SER A C 1
ATOM 621 O O . SER A 1 80 ? 10.550 2.480 -13.734 1.00 98.44 80 SER A O 1
ATOM 623 N N . ASN A 1 81 ? 10.163 2.404 -11.528 1.00 98.38 81 ASN A N 1
ATOM 624 C CA . ASN A 1 81 ? 10.591 1.010 -11.391 1.00 98.38 81 ASN A CA 1
ATOM 625 C C . ASN A 1 81 ? 9.639 0.046 -12.131 1.00 98.38 81 ASN A C 1
ATOM 627 O O . ASN A 1 81 ? 10.102 -0.835 -12.857 1.00 98.38 81 ASN A O 1
ATOM 631 N N . ARG A 1 82 ? 8.314 0.250 -12.041 1.00 98.50 82 ARG A N 1
ATOM 632 C CA . ARG A 1 82 ? 7.326 -0.573 -12.773 1.00 98.50 82 ARG A CA 1
ATOM 633 C C . ARG A 1 82 ? 7.439 -0.454 -14.286 1.00 98.50 82 ARG A C 1
ATOM 635 O O . ARG A 1 82 ? 7.176 -1.434 -14.980 1.00 98.50 82 ARG A O 1
ATOM 642 N N . MET A 1 83 ? 7.849 0.702 -14.805 1.00 98.44 83 MET A N 1
ATOM 643 C CA . MET A 1 83 ? 8.132 0.865 -16.234 1.00 98.44 83 MET A CA 1
ATOM 644 C C . MET A 1 83 ? 9.269 -0.060 -16.686 1.00 98.44 83 MET A C 1
ATOM 646 O O . MET A 1 83 ? 9.148 -0.711 -17.722 1.00 98.44 83 MET A O 1
ATOM 650 N N . ILE A 1 84 ? 10.337 -0.176 -15.890 1.00 98.06 84 ILE A N 1
ATOM 651 C CA . ILE A 1 84 ? 11.461 -1.080 -16.181 1.00 98.06 84 ILE A CA 1
ATOM 652 C C . ILE A 1 84 ? 11.017 -2.543 -16.080 1.00 98.06 84 ILE A C 1
ATOM 654 O O . ILE A 1 84 ? 11.322 -3.333 -16.973 1.00 98.06 84 ILE A O 1
ATOM 658 N N . ASP A 1 85 ? 10.271 -2.903 -15.033 1.00 97.56 85 ASP A N 1
ATOM 659 C CA . ASP A 1 85 ? 9.749 -4.265 -14.859 1.00 97.56 85 ASP A CA 1
ATOM 660 C C . ASP A 1 85 ? 8.844 -4.666 -16.033 1.00 97.56 85 ASP A C 1
ATOM 662 O O . ASP A 1 85 ? 8.990 -5.745 -16.605 1.00 97.56 85 ASP A O 1
ATOM 666 N N . THR A 1 86 ? 7.961 -3.760 -16.459 1.00 98.38 86 THR A N 1
ATOM 667 C CA . THR A 1 86 ? 7.082 -3.971 -17.616 1.00 98.38 86 THR A CA 1
ATOM 668 C C . THR A 1 86 ? 7.888 -4.123 -18.903 1.00 98.38 86 THR A C 1
ATOM 670 O O . THR A 1 86 ? 7.620 -5.030 -19.686 1.00 98.38 86 THR A O 1
ATOM 673 N N . ALA A 1 87 ? 8.910 -3.287 -19.115 1.00 98.44 87 ALA A N 1
ATOM 674 C CA . ALA A 1 87 ? 9.779 -3.386 -20.283 1.00 98.44 87 ALA A CA 1
ATOM 675 C C . ALA A 1 87 ? 10.521 -4.730 -20.344 1.00 98.44 87 ALA A C 1
ATOM 677 O O . ALA A 1 87 ? 10.621 -5.311 -21.423 1.00 98.44 87 ALA A O 1
ATOM 678 N N . LYS A 1 88 ? 10.986 -5.258 -19.202 1.00 98.12 88 LYS A N 1
ATOM 679 C CA . LYS A 1 88 ? 11.592 -6.598 -19.128 1.00 98.12 88 LYS A CA 1
ATOM 680 C C . LYS A 1 88 ? 10.608 -7.686 -19.547 1.00 98.12 88 LYS A C 1
ATOM 682 O O . LYS A 1 88 ? 10.938 -8.492 -20.409 1.00 98.12 88 LYS A O 1
ATOM 687 N N . VAL A 1 89 ? 9.376 -7.642 -19.033 1.00 97.69 89 VAL A N 1
ATOM 688 C CA . VAL A 1 89 ? 8.316 -8.583 -19.435 1.00 97.69 89 VAL A CA 1
ATOM 689 C C . VAL A 1 89 ? 8.025 -8.484 -20.935 1.00 97.69 89 VAL A C 1
ATOM 691 O O . VAL A 1 89 ? 7.964 -9.503 -21.613 1.00 97.69 89 VAL A O 1
ATOM 694 N N . MET A 1 90 ? 7.894 -7.271 -21.481 1.00 98.25 90 MET A N 1
ATOM 695 C CA . MET A 1 90 ? 7.658 -7.059 -22.916 1.00 98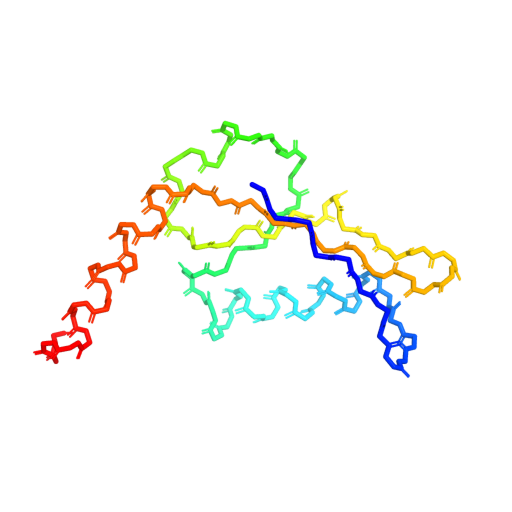.25 90 MET A CA 1
ATOM 696 C C . MET A 1 90 ? 8.816 -7.564 -23.787 1.00 98.25 90 MET A C 1
ATOM 698 O O . MET A 1 90 ? 8.587 -8.045 -24.896 1.00 98.25 90 MET A O 1
ATOM 702 N N . ALA A 1 91 ? 10.049 -7.443 -23.297 1.00 98.00 91 ALA A N 1
ATOM 703 C CA . ALA A 1 91 ? 11.257 -7.876 -23.989 1.00 98.00 91 ALA A CA 1
ATOM 704 C C . ALA A 1 91 ? 11.613 -9.357 -23.747 1.00 98.00 91 ALA A C 1
ATOM 706 O O . ALA A 1 91 ? 12.569 -9.838 -24.353 1.00 98.00 91 ALA A O 1
ATOM 707 N N . ASN A 1 92 ? 10.860 -10.076 -22.903 1.00 93.19 92 ASN A N 1
ATOM 708 C CA . ASN A 1 92 ? 11.197 -11.414 -22.403 1.00 93.19 92 ASN A CA 1
ATOM 709 C C . ASN A 1 92 ? 12.610 -11.489 -21.779 1.00 93.19 92 ASN A C 1
ATOM 711 O O . ASN A 1 92 ? 13.371 -12.415 -22.071 1.00 93.19 92 ASN A O 1
ATOM 715 N N . LEU A 1 93 ? 12.957 -10.495 -20.952 1.00 82.94 93 LEU A N 1
ATOM 716 C CA . LEU A 1 93 ? 14.222 -10.387 -20.209 1.00 82.94 93 LEU A CA 1
ATOM 717 C C . LEU A 1 93 ? 14.069 -10.747 -18.729 1.00 82.94 93 LEU A C 1
ATOM 719 O O . LEU A 1 93 ? 13.001 -10.443 -18.150 1.00 82.94 93 LEU A O 1
#

Secondary structure (DSSP, 8-state):
-EEEEE--SS---HHHHHHHHHHHHHTTTTTTEEEE-S---GGGGTT--SSEEEEGGG-EE-TT--EEEEEE--TTHHHHHHHHHHHHHHHT-

pLDDT: mean 97.11, std 2.09, range [82.94, 98.56]

Foldseek 3Di:
DDKDKDADPDADFLVRVLVVQVCCCVPPCPQAEAEDADPDDQVVQPLRQHVWYWHSVPWGADPVRITITDIYHDPPRNVVNVVVVVVCVVVVD

Radius of gyration: 14.8 Å; Cα contacts (8 Å, |Δi|>4): 139; chains: 1; bounding box: 36×26×38 Å

Sequence (93 aa):
LVDLSYIPNRSVSVEEIDASLKAASEGRMNGILNFETEPKVSIDYNHTTSSSNYAQPQTAVTDGGLVRVVSWYDNEWGFSNRMIDTAKVMANL

Nearest PDB structures (foldseek):
  2x5k-assembly1_O  TM=9.567E-01  e=5.557E-09  Escherichia coli K-12
  2xf8-assembly4_I  TM=9.598E-01  e=5.944E-09  Escherichia coli K-12
  4dib-assembly2_C  TM=9.674E-01  e=8.316E-09  Bacillus anthracis str. Sterne
  2x5j-assembly1_R  TM=9.535E-01  e=7.776E-09  Escherichia coli K-12
  4lsm-assembly1_A  TM=9.562E-01  e=6.676E-08  Trypanosoma cruzi strain CL Brener

Mean predicted aligned error: 2.52 Å